Protein AF-A0A8T5L717-F1 (afdb_monomer_lite)

Structure (mmCIF, N/CA/C/O backbone):
data_AF-A0A8T5L717-F1
#
_entry.id   AF-A0A8T5L717-F1
#
loop_
_atom_site.group_PDB
_atom_site.id
_atom_site.type_symbol
_atom_site.label_atom_id
_atom_site.label_alt_id
_atom_site.label_comp_id
_atom_site.label_asym_id
_atom_site.label_entity_id
_atom_site.label_seq_id
_atom_site.pdbx_PDB_ins_code
_atom_site.Cartn_x
_atom_site.Cartn_y
_atom_site.Cartn_z
_atom_site.occupancy
_atom_site.B_iso_or_equiv
_atom_site.auth_seq_id
_atom_site.auth_comp_id
_atom_site.auth_asym_id
_atom_site.auth_atom_id
_atom_site.pdbx_PDB_model_num
ATOM 1 N N . MET A 1 1 ? 50.322 -44.413 -24.843 1.00 59.94 1 MET A N 1
ATOM 2 C CA . MET A 1 1 ? 49.384 -44.647 -23.719 1.00 59.94 1 MET A CA 1
ATOM 3 C C . MET A 1 1 ? 49.283 -43.485 -22.718 1.00 59.94 1 MET A C 1
ATOM 5 O O . MET A 1 1 ? 48.522 -43.605 -21.774 1.00 59.94 1 MET A O 1
ATOM 9 N N . PHE A 1 2 ? 49.978 -42.354 -22.929 1.00 58.59 2 PHE A N 1
ATOM 10 C CA . PHE A 1 2 ? 49.957 -41.178 -22.038 1.00 58.59 2 PHE A CA 1
ATOM 11 C C . PHE A 1 2 ? 49.091 -39.955 -22.466 1.00 58.59 2 PHE A C 1
ATOM 13 O O . PHE A 1 2 ? 48.861 -39.109 -21.608 1.00 58.59 2 PHE A O 1
ATOM 20 N N . PRO A 1 3 ? 48.567 -39.803 -23.711 1.00 66.62 3 PRO A N 1
ATOM 21 C CA . PRO A 1 3 ? 47.877 -38.559 -24.090 1.00 66.62 3 PRO A CA 1
ATOM 22 C C . PRO A 1 3 ? 46.383 -38.518 -23.724 1.00 66.62 3 PRO A C 1
ATOM 24 O O . PRO A 1 3 ? 45.815 -37.438 -23.630 1.00 66.62 3 PRO A O 1
ATOM 27 N N . ILE A 1 4 ? 45.735 -39.663 -23.477 1.00 64.81 4 ILE A N 1
ATOM 28 C CA . ILE A 1 4 ? 44.287 -39.713 -23.182 1.00 64.81 4 ILE A CA 1
ATOM 29 C C . ILE A 1 4 ? 44.003 -39.267 -21.740 1.00 64.81 4 ILE A C 1
ATOM 31 O O . ILE A 1 4 ? 43.024 -38.569 -21.489 1.00 64.81 4 ILE A O 1
ATOM 35 N N . LEU A 1 5 ? 44.896 -39.601 -20.800 1.00 63.88 5 LEU A N 1
ATOM 36 C CA . LEU A 1 5 ? 44.761 -39.196 -19.399 1.00 63.88 5 LEU A CA 1
ATOM 37 C C . LEU A 1 5 ? 44.886 -37.671 -19.240 1.00 63.88 5 LEU A C 1
ATOM 39 O O . LEU A 1 5 ? 44.150 -37.077 -18.462 1.00 63.88 5 LEU A O 1
ATOM 43 N N . LEU A 1 6 ? 45.752 -37.026 -20.031 1.00 65.38 6 LEU A N 1
ATOM 44 C CA . LEU A 1 6 ? 45.919 -35.571 -20.017 1.00 65.38 6 LEU A CA 1
ATOM 45 C C . LEU A 1 6 ? 44.681 -34.844 -20.577 1.00 65.38 6 LEU A C 1
ATOM 47 O O . LEU A 1 6 ? 44.256 -33.841 -20.016 1.00 65.38 6 LEU A O 1
ATOM 51 N N . VAL A 1 7 ? 44.059 -35.374 -21.638 1.00 65.38 7 VAL A N 1
ATOM 52 C CA . VAL A 1 7 ? 42.848 -34.789 -22.247 1.00 65.38 7 VAL A CA 1
ATOM 53 C C . VAL A 1 7 ? 41.629 -34.909 -21.325 1.00 65.38 7 VAL A C 1
ATOM 55 O O . VAL A 1 7 ? 40.858 -33.959 -21.208 1.00 65.38 7 VAL A O 1
ATOM 58 N N . LEU A 1 8 ? 41.476 -36.034 -20.617 1.00 62.25 8 LEU A N 1
ATOM 59 C CA . LEU A 1 8 ? 40.397 -36.214 -19.638 1.00 62.25 8 LEU A CA 1
ATOM 60 C C . LEU A 1 8 ? 40.554 -35.294 -18.418 1.00 62.25 8 LEU A C 1
ATOM 62 O O . LEU A 1 8 ? 39.558 -34.788 -17.908 1.00 62.25 8 LEU A O 1
ATOM 66 N N . VAL A 1 9 ? 41.790 -35.019 -17.990 1.00 62.59 9 VAL A N 1
ATOM 67 C CA . VAL A 1 9 ? 42.067 -34.050 -16.916 1.00 62.59 9 VAL A CA 1
ATOM 68 C C . VAL A 1 9 ? 41.742 -32.622 -17.365 1.00 62.59 9 VAL A C 1
ATOM 70 O O . VAL A 1 9 ? 41.138 -31.875 -16.603 1.00 62.59 9 VAL A O 1
ATOM 73 N N . VAL A 1 10 ? 42.050 -32.242 -18.609 1.00 64.12 10 VAL A N 1
ATOM 74 C CA . VAL A 1 10 ? 41.701 -30.907 -19.135 1.00 64.12 10 VAL A CA 1
ATOM 75 C C . VAL A 1 10 ? 40.182 -30.728 -19.279 1.00 64.12 10 VAL A C 1
ATOM 77 O O . VAL A 1 10 ? 39.668 -29.670 -18.928 1.00 64.12 10 VAL A O 1
ATOM 80 N N . LEU A 1 11 ? 39.443 -31.758 -19.711 1.00 61.62 11 LEU A N 1
ATOM 81 C CA . LEU A 1 11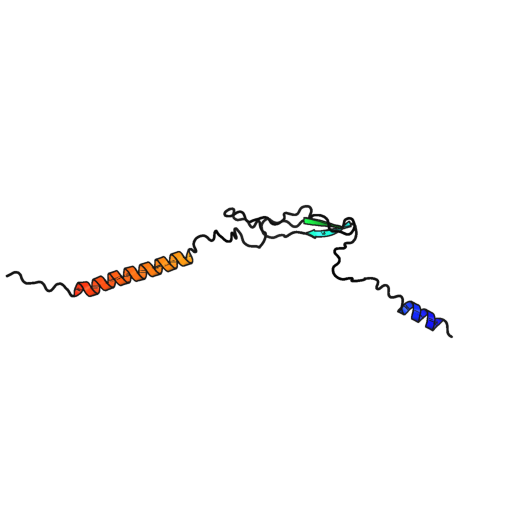 ? 37.974 -31.715 -19.799 1.00 61.62 11 LEU A CA 1
ATOM 82 C C . LEU A 1 11 ? 37.283 -31.709 -18.424 1.00 61.62 11 LEU A C 1
ATOM 84 O O . LEU A 1 11 ? 36.237 -31.086 -18.284 1.00 61.62 11 LEU A O 1
ATOM 88 N N . ALA A 1 12 ? 37.863 -32.351 -17.405 1.00 60.31 12 ALA A N 1
ATOM 89 C CA . ALA A 1 12 ? 37.332 -32.321 -16.039 1.00 60.31 12 ALA A CA 1
ATOM 90 C C . ALA A 1 12 ? 37.612 -30.993 -15.306 1.00 60.31 12 ALA A C 1
ATOM 92 O O . ALA A 1 12 ? 36.866 -30.619 -14.403 1.00 60.31 12 ALA A O 1
ATOM 93 N N . LEU A 1 13 ? 38.672 -30.271 -15.690 1.00 60.75 13 LEU A N 1
ATOM 94 C CA . LEU A 1 13 ? 39.023 -28.961 -15.124 1.00 60.75 13 LEU A CA 1
ATOM 95 C C . LEU A 1 13 ? 38.379 -27.790 -15.878 1.00 60.75 13 LEU A C 1
ATOM 97 O O . LEU A 1 13 ? 38.212 -26.716 -15.306 1.00 60.75 13 LEU A O 1
ATOM 101 N N . ALA A 1 14 ? 37.960 -27.992 -17.129 1.00 58.97 14 ALA A N 1
ATOM 102 C CA . ALA A 1 14 ? 37.128 -27.049 -17.868 1.00 58.97 14 ALA A CA 1
ATOM 103 C C . ALA A 1 14 ? 35.658 -27.168 -17.432 1.00 58.97 14 ALA A C 1
ATOM 105 O O . ALA A 1 14 ? 34.773 -27.470 -18.225 1.00 58.97 14 ALA A O 1
ATOM 106 N N . SER A 1 15 ? 35.389 -26.926 -16.150 1.00 60.56 15 SER A N 1
ATOM 107 C CA . SER A 1 15 ? 34.036 -26.591 -15.715 1.00 60.56 15 SER A CA 1
ATOM 108 C C . SER A 1 15 ? 33.712 -25.193 -16.252 1.00 60.56 15 SER A C 1
ATOM 110 O O . SER A 1 15 ? 34.379 -24.243 -15.836 1.00 60.56 15 SER A O 1
ATOM 112 N N . PRO A 1 16 ? 32.700 -24.987 -17.117 1.00 60.78 16 PRO A N 1
ATOM 113 C CA . PRO A 1 16 ? 32.159 -23.655 -17.358 1.00 60.78 16 PRO A CA 1
ATOM 114 C C . PRO A 1 16 ? 31.302 -23.262 -16.146 1.00 60.78 16 PRO A C 1
ATOM 116 O O . PRO A 1 16 ? 30.096 -23.075 -16.236 1.00 60.78 16 PRO A O 1
ATOM 119 N N . ALA A 1 17 ? 31.928 -23.189 -14.976 1.00 57.97 17 ALA A N 1
ATOM 120 C CA . ALA A 1 17 ? 31.332 -22.677 -13.757 1.00 57.97 17 ALA A CA 1
ATOM 121 C C . ALA A 1 17 ? 31.895 -21.280 -13.483 1.00 57.97 17 ALA A C 1
ATOM 123 O O . ALA A 1 17 ? 32.347 -20.977 -12.388 1.00 57.97 17 ALA A O 1
ATOM 124 N N . THR A 1 18 ? 31.848 -20.403 -14.487 1.00 58.03 18 THR A N 1
ATOM 125 C CA . THR A 1 18 ? 31.824 -18.955 -14.249 1.00 58.03 18 THR A CA 1
ATOM 126 C C . THR A 1 18 ? 30.376 -18.470 -14.223 1.00 58.03 18 THR A C 1
ATOM 128 O O . THR A 1 18 ? 30.043 -17.445 -14.804 1.00 58.03 18 THR A O 1
ATOM 131 N N . ALA A 1 19 ? 29.493 -19.195 -13.534 1.00 57.19 19 ALA A N 1
ATOM 132 C CA . ALA A 1 19 ? 28.362 -18.557 -12.872 1.00 57.19 19 ALA A CA 1
ATOM 133 C C . ALA A 1 19 ? 28.885 -18.103 -11.507 1.00 57.19 19 ALA A C 1
ATOM 135 O O . ALA A 1 19 ? 28.623 -18.709 -10.471 1.00 57.19 19 ALA A O 1
ATOM 136 N N . GLN A 1 20 ? 29.751 -17.093 -11.549 1.00 56.00 20 GLN A N 1
ATOM 137 C CA . GLN A 1 20 ? 30.327 -16.477 -10.373 1.00 56.00 20 GLN A CA 1
ATOM 138 C C . GLN A 1 20 ? 29.188 -15.781 -9.621 1.00 56.00 20 GLN A C 1
ATOM 140 O O . GLN A 1 20 ? 28.839 -14.636 -9.897 1.00 56.00 20 GLN A O 1
ATOM 145 N N . SER A 1 21 ? 28.604 -16.485 -8.657 1.00 59.72 21 SER A N 1
ATOM 146 C CA . SER A 1 21 ? 27.772 -15.893 -7.621 1.00 59.72 21 SER A CA 1
ATOM 147 C C . SER A 1 21 ? 28.680 -15.111 -6.661 1.00 59.72 21 SER A C 1
ATOM 149 O O . SER A 1 21 ? 29.024 -15.591 -5.581 1.00 59.72 21 SER A O 1
ATOM 151 N N . ILE A 1 22 ? 29.131 -13.920 -7.069 1.00 59.69 22 ILE A N 1
ATOM 152 C CA . ILE A 1 22 ? 29.601 -12.904 -6.115 1.00 59.69 22 ILE A CA 1
ATOM 153 C C . ILE A 1 22 ? 28.340 -12.307 -5.507 1.00 59.69 22 ILE A C 1
ATOM 155 O O . ILE A 1 22 ? 27.475 -11.814 -6.225 1.00 59.69 22 ILE A O 1
ATOM 159 N N . GLY A 1 23 ? 28.205 -12.438 -4.189 1.00 53.75 23 GLY A N 1
ATOM 160 C CA . GLY A 1 23 ? 27.019 -12.021 -3.454 1.00 53.75 23 GLY A CA 1
ATOM 161 C C . GLY A 1 23 ? 26.563 -10.604 -3.801 1.00 53.75 23 GLY A C 1
ATOM 162 O O . GLY A 1 23 ? 27.377 -9.689 -3.843 1.00 53.75 23 GLY A O 1
ATOM 163 N N . ALA A 1 24 ? 25.256 -10.465 -4.040 1.00 59.59 24 ALA A N 1
ATOM 164 C CA . ALA A 1 24 ? 24.458 -9.241 -3.931 1.00 59.59 24 ALA A CA 1
ATOM 165 C C . ALA A 1 24 ? 25.109 -7.927 -4.406 1.00 59.59 24 ALA A C 1
ATOM 167 O O . ALA A 1 24 ? 24.877 -6.870 -3.822 1.00 59.59 24 ALA A O 1
ATOM 168 N N . ALA A 1 25 ? 25.894 -7.956 -5.478 1.00 57.34 25 ALA A N 1
ATOM 169 C CA . ALA A 1 25 ? 26.225 -6.736 -6.181 1.00 57.34 25 ALA A CA 1
ATOM 170 C C . ALA A 1 25 ? 25.009 -6.385 -7.048 1.00 57.34 25 ALA A C 1
ATOM 172 O O . ALA A 1 25 ? 24.488 -7.245 -7.758 1.00 57.34 25 ALA A O 1
ATOM 173 N N . VAL A 1 26 ? 24.523 -5.147 -6.928 1.00 66.88 26 VAL A N 1
ATOM 174 C CA . VAL A 1 26 ? 23.413 -4.545 -7.689 1.00 66.88 26 VAL A CA 1
ATOM 175 C C . VAL A 1 26 ? 23.825 -4.404 -9.160 1.00 66.88 26 VAL A C 1
ATOM 177 O O . VAL A 1 26 ? 23.912 -3.305 -9.695 1.00 66.88 26 VAL A O 1
ATOM 180 N N . PHE A 1 27 ? 24.158 -5.525 -9.791 1.00 76.25 27 PHE A N 1
ATOM 181 C CA . PHE A 1 27 ? 24.489 -5.635 -11.194 1.00 76.25 27 PHE A CA 1
ATOM 182 C C . PHE A 1 27 ? 23.444 -6.512 -11.862 1.00 76.25 27 PHE A C 1
ATOM 184 O O . PHE A 1 27 ? 23.146 -7.620 -11.415 1.00 76.25 27 PHE A O 1
ATOM 191 N N . CYS A 1 28 ? 22.853 -5.975 -12.916 1.00 89.00 28 CYS A N 1
ATOM 192 C CA . CYS A 1 28 ? 21.876 -6.653 -13.750 1.00 89.00 28 CYS A CA 1
ATOM 193 C C . CYS A 1 28 ? 22.428 -6.849 -15.166 1.00 89.00 28 CYS A C 1
ATOM 195 O O . CYS A 1 28 ? 23.434 -6.251 -15.547 1.00 89.00 28 CYS A O 1
ATOM 197 N N . ILE A 1 29 ? 21.785 -7.728 -15.936 1.00 91.00 29 ILE A N 1
ATOM 198 C CA . ILE A 1 29 ? 22.121 -7.955 -17.346 1.00 91.00 29 ILE A CA 1
ATOM 199 C C . ILE A 1 29 ? 21.508 -6.818 -18.158 1.00 91.00 29 ILE A C 1
ATOM 201 O O . ILE A 1 29 ? 20.318 -6.565 -18.008 1.00 91.00 29 ILE A O 1
ATOM 205 N N . GLU A 1 30 ? 22.293 -6.160 -19.012 1.00 92.25 30 GLU A N 1
ATOM 206 C CA . GLU A 1 30 ? 21.821 -5.038 -19.834 1.00 92.25 30 GLU A CA 1
ATOM 207 C C . GLU A 1 30 ? 20.538 -5.397 -20.600 1.00 92.25 30 GLU A C 1
ATOM 209 O O . GLU A 1 30 ? 20.463 -6.444 -21.248 1.00 92.25 30 GLU A O 1
ATOM 214 N N . GLY A 1 31 ? 19.519 -4.541 -20.496 1.00 92.00 31 GLY A N 1
ATOM 215 C CA . GLY A 1 31 ? 18.209 -4.762 -21.110 1.00 92.00 31 GLY A CA 1
ATOM 216 C C . GLY A 1 31 ? 17.320 -5.799 -20.413 1.00 92.00 31 GLY A C 1
ATOM 217 O O . GLY A 1 31 ? 16.194 -6.007 -20.855 1.00 92.00 31 GLY A O 1
ATOM 218 N N . ALA A 1 32 ? 17.769 -6.445 -19.331 1.00 94.44 32 ALA A N 1
ATOM 219 C CA . ALA A 1 32 ? 16.884 -7.275 -18.519 1.00 94.44 32 ALA A CA 1
ATOM 220 C C . ALA A 1 32 ? 15.802 -6.416 -17.853 1.00 94.44 32 ALA A C 1
ATOM 222 O O . ALA A 1 32 ? 16.063 -5.286 -17.441 1.00 94.44 32 ALA A O 1
ATOM 223 N N . GLU A 1 33 ? 14.612 -6.988 -17.696 1.00 95.19 33 GLU A N 1
ATOM 224 C CA . GLU A 1 33 ? 13.471 -6.364 -17.029 1.00 95.19 33 GLU A CA 1
ATOM 225 C C . GLU A 1 33 ? 13.137 -7.106 -15.736 1.00 95.19 33 GLU A C 1
ATOM 227 O O . GLU A 1 33 ? 13.294 -8.327 -15.635 1.00 95.19 33 GLU A O 1
ATOM 232 N N . ARG A 1 34 ? 12.653 -6.366 -14.737 1.00 93.94 34 ARG A N 1
ATOM 233 C CA . ARG A 1 34 ? 12.085 -6.938 -13.514 1.00 93.94 34 ARG A CA 1
ATOM 234 C C . ARG A 1 34 ? 10.877 -6.134 -13.032 1.00 93.94 34 ARG A C 1
ATOM 236 O O . ARG A 1 34 ? 10.850 -4.919 -13.246 1.00 93.94 34 ARG A O 1
ATOM 243 N N . PRO A 1 35 ? 9.932 -6.766 -12.317 1.00 94.12 35 PRO A N 1
ATOM 244 C CA . PRO A 1 35 ? 8.905 -6.033 -11.592 1.00 94.12 35 PRO A CA 1
ATOM 245 C C . PRO A 1 35 ? 9.519 -5.156 -10.492 1.00 94.12 35 PRO A C 1
ATOM 247 O O . PRO A 1 35 ? 10.506 -5.533 -9.853 1.00 94.12 35 PRO A O 1
ATOM 250 N N . CYS A 1 36 ? 8.917 -3.995 -10.260 1.00 93.44 36 CYS A N 1
ATOM 251 C CA . CYS A 1 36 ? 9.275 -3.057 -9.195 1.00 93.44 36 CYS A CA 1
ATOM 252 C C . CYS A 1 36 ? 8.020 -2.419 -8.585 1.00 93.44 36 CYS A C 1
ATOM 254 O O . CYS A 1 36 ? 6.977 -2.350 -9.233 1.00 93.44 36 CYS A O 1
ATOM 256 N N . GLY A 1 37 ? 8.122 -1.941 -7.345 1.00 91.56 37 GLY A N 1
ATOM 257 C CA . GLY A 1 37 ? 6.980 -1.400 -6.603 1.00 91.56 37 GLY A CA 1
ATOM 258 C C . GLY A 1 37 ? 6.074 -2.481 -6.002 1.00 91.56 37 GLY A C 1
ATOM 259 O O . GLY A 1 37 ? 6.395 -3.674 -6.030 1.00 91.56 37 GLY A O 1
ATOM 260 N N . MET A 1 38 ? 4.946 -2.043 -5.442 1.00 92.69 38 MET A N 1
ATOM 261 C CA . MET A 1 38 ? 3.948 -2.883 -4.769 1.00 92.69 38 MET A CA 1
ATOM 262 C C . MET A 1 38 ? 2.637 -2.933 -5.560 1.00 92.69 38 MET A C 1
ATOM 264 O O . MET A 1 38 ? 2.415 -2.131 -6.464 1.00 92.69 38 MET A O 1
ATOM 268 N N . ASN A 1 39 ? 1.789 -3.909 -5.245 1.00 93.00 39 ASN A N 1
ATOM 269 C CA . ASN A 1 39 ? 0.472 -4.091 -5.865 1.00 93.00 39 ASN A CA 1
ATOM 270 C C . ASN A 1 39 ? -0.614 -4.233 -4.785 1.00 93.00 39 ASN A C 1
ATOM 272 O O . ASN A 1 39 ? -1.474 -5.109 -4.862 1.00 93.00 39 ASN A O 1
ATOM 276 N N . THR A 1 40 ? -0.477 -3.418 -3.741 1.00 93.94 40 THR A N 1
ATOM 277 C CA . THR A 1 40 ? -1.350 -3.338 -2.567 1.00 93.94 40 THR A CA 1
ATOM 278 C C . THR A 1 40 ? -1.939 -1.933 -2.520 1.00 93.94 40 THR A C 1
ATOM 280 O O . THR A 1 40 ? -1.260 -0.991 -2.931 1.00 93.94 40 THR A O 1
ATOM 283 N N . GLY A 1 41 ? -3.178 -1.791 -2.046 1.00 92.12 41 GLY A N 1
ATOM 284 C CA . GLY A 1 41 ? -3.821 -0.485 -1.939 1.00 92.12 41 GLY A CA 1
ATOM 285 C C . GLY A 1 41 ? -3.947 0.202 -3.297 1.00 92.12 41 GLY A C 1
ATOM 286 O O . GLY A 1 41 ? -4.376 -0.412 -4.281 1.00 92.12 41 GLY A O 1
ATOM 287 N N . ILE A 1 42 ? -3.539 1.471 -3.359 1.00 94.38 42 ILE A N 1
ATOM 288 C CA . ILE A 1 42 ? -3.506 2.239 -4.612 1.00 94.38 42 ILE A CA 1
ATOM 289 C C . ILE A 1 42 ? -2.197 2.065 -5.395 1.00 94.38 42 ILE A C 1
ATOM 291 O O . ILE A 1 42 ? -2.100 2.526 -6.539 1.00 94.38 42 ILE A O 1
ATOM 295 N N . CYS A 1 43 ? -1.187 1.414 -4.806 1.00 95.81 43 CYS A N 1
ATOM 296 C CA . CYS A 1 43 ? 0.077 1.181 -5.486 1.00 95.81 43 CYS A CA 1
ATOM 297 C C . CYS A 1 43 ? -0.099 0.275 -6.694 1.00 95.81 43 CYS A C 1
ATOM 299 O O . CYS A 1 43 ? -0.909 -0.653 -6.733 1.00 95.81 43 CYS A O 1
ATOM 301 N N . LYS A 1 44 ? 0.756 0.517 -7.681 1.00 95.25 44 LYS A N 1
ATOM 302 C CA . LYS A 1 44 ? 0.791 -0.251 -8.913 1.00 95.25 44 LYS A CA 1
ATOM 303 C C . LYS A 1 44 ? 2.205 -0.718 -9.174 1.00 95.25 44 LYS A C 1
ATOM 305 O O . LYS A 1 44 ? 3.151 0.067 -9.114 1.00 95.25 44 LYS A O 1
ATOM 310 N N . GLN A 1 45 ? 2.330 -1.982 -9.551 1.00 95.44 45 GLN A N 1
ATOM 311 C CA . GLN A 1 45 ? 3.606 -2.535 -9.967 1.00 95.44 45 GLN A CA 1
ATOM 312 C C . GLN A 1 45 ? 4.025 -1.954 -11.325 1.00 95.44 45 GLN A C 1
ATOM 314 O O . GLN A 1 45 ? 3.224 -1.876 -12.260 1.00 95.44 45 GLN A O 1
ATOM 319 N N . GLY A 1 46 ? 5.291 -1.558 -11.423 1.00 95.81 46 GLY A N 1
ATOM 320 C CA . GLY A 1 46 ? 5.935 -1.120 -12.656 1.00 95.81 46 GLY A CA 1
ATOM 321 C C . GLY A 1 46 ? 7.027 -2.085 -13.110 1.00 95.81 46 GLY A C 1
ATOM 322 O O . GLY A 1 46 ? 7.182 -3.185 -12.569 1.00 95.81 46 GLY A O 1
ATOM 323 N N . ILE A 1 47 ? 7.814 -1.645 -14.091 1.00 95.69 47 ILE A N 1
ATOM 324 C CA . ILE A 1 47 ? 8.982 -2.367 -14.603 1.00 95.69 47 ILE A CA 1
ATOM 325 C C . ILE A 1 47 ? 10.239 -1.509 -14.449 1.00 95.69 47 ILE A C 1
ATOM 327 O O . ILE A 1 47 ? 10.267 -0.338 -14.830 1.00 95.69 47 ILE A O 1
ATOM 331 N N . SER A 1 48 ? 11.298 -2.110 -13.910 1.00 95.25 48 SER A N 1
ATOM 332 C CA . SER A 1 48 ? 12.653 -1.558 -13.952 1.00 95.25 48 SER A CA 1
ATOM 333 C C . SER A 1 48 ? 13.441 -2.282 -15.033 1.00 95.25 48 SER A C 1
ATOM 335 O O . SER A 1 48 ? 13.461 -3.513 -15.065 1.00 95.25 48 SER A O 1
ATOM 337 N N . THR A 1 49 ? 14.134 -1.522 -15.877 1.00 95.19 49 THR A N 1
ATOM 338 C CA . THR A 1 49 ? 15.031 -2.053 -16.911 1.00 95.19 49 THR A CA 1
ATOM 339 C C . THR A 1 49 ? 16.474 -1.892 -16.464 1.00 95.19 49 THR A C 1
ATOM 341 O O . THR A 1 49 ? 16.827 -0.898 -15.831 1.00 95.19 49 THR A O 1
ATOM 344 N N . CYS A 1 50 ? 17.324 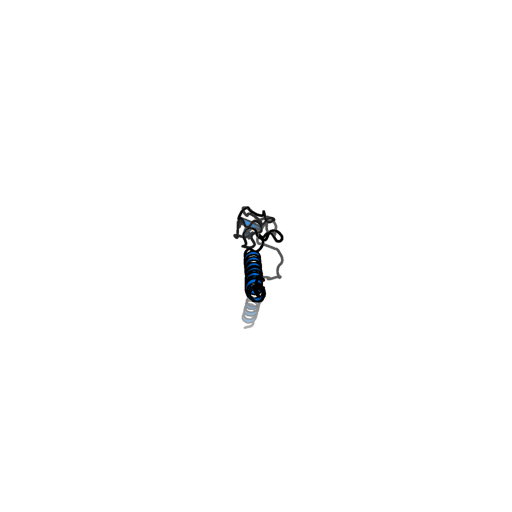-2.859 -16.775 1.00 94.56 50 CYS A N 1
ATOM 345 C CA . CYS A 1 50 ? 18.747 -2.735 -16.531 1.00 94.56 50 CYS A CA 1
ATOM 346 C C . CYS A 1 50 ? 19.415 -1.832 -17.571 1.00 94.56 50 CYS A C 1
ATOM 348 O O . CYS A 1 50 ? 19.360 -2.132 -18.765 1.00 94.56 50 CYS A O 1
ATOM 350 N N . VAL A 1 51 ? 20.065 -0.766 -17.109 1.00 93.06 51 VAL A N 1
ATOM 351 C CA . VAL A 1 51 ? 20.798 0.198 -17.931 1.00 93.06 51 VAL A CA 1
ATOM 352 C C . VAL A 1 51 ? 22.163 0.464 -17.305 1.00 93.06 51 VAL A C 1
ATOM 354 O O . VAL A 1 51 ? 22.256 0.833 -16.133 1.00 93.06 51 VAL A O 1
ATOM 357 N N . ASN A 1 52 ? 23.231 0.298 -18.084 1.00 90.62 52 ASN A N 1
ATOM 358 C CA . ASN A 1 52 ? 24.620 0.402 -17.619 1.00 90.62 52 ASN A CA 1
ATOM 359 C C . ASN A 1 52 ? 24.908 -0.488 -16.396 1.00 90.62 52 ASN A C 1
ATOM 361 O O . ASN A 1 52 ? 25.610 -0.087 -15.467 1.00 90.62 52 ASN A O 1
ATOM 365 N N . GLY A 1 53 ? 24.323 -1.688 -16.376 1.00 89.81 53 GLY A N 1
ATOM 366 C CA . GLY A 1 53 ? 24.469 -2.628 -15.266 1.00 89.81 53 GLY A CA 1
ATOM 367 C C . GLY A 1 53 ? 23.693 -2.268 -13.994 1.00 89.81 53 GLY A C 1
ATOM 368 O O . GLY A 1 53 ? 23.844 -2.977 -13.005 1.00 89.81 53 GLY A O 1
ATOM 369 N N . HIS A 1 54 ? 22.841 -1.238 -13.993 1.00 91.75 54 HIS A N 1
ATOM 370 C CA . HIS A 1 54 ? 22.004 -0.864 -12.847 1.00 91.75 54 HIS A CA 1
ATOM 371 C C . HIS A 1 54 ? 20.518 -0.832 -13.205 1.00 91.75 54 HIS A C 1
ATOM 373 O O . HIS A 1 54 ? 20.136 -0.529 -14.330 1.00 91.75 54 HIS A O 1
ATOM 379 N N . TRP A 1 55 ? 19.652 -1.125 -12.236 1.00 92.88 55 TRP A N 1
ATOM 380 C CA . TRP A 1 55 ? 18.208 -1.035 -12.443 1.00 92.88 55 TRP A CA 1
ATOM 381 C C . TRP A 1 55 ? 17.758 0.425 -12.523 1.00 92.88 55 TRP A C 1
ATOM 383 O O . TRP A 1 55 ? 18.071 1.220 -11.638 1.00 92.88 55 TRP A O 1
ATOM 393 N N . SER A 1 56 ? 17.002 0.760 -13.566 1.00 93.06 56 SER A N 1
ATOM 394 C CA . SER A 1 56 ? 16.382 2.070 -13.745 1.00 93.06 56 SER A CA 1
ATOM 395 C C . SER A 1 56 ? 15.344 2.368 -12.662 1.00 93.06 56 SER A C 1
ATOM 397 O O . SER A 1 56 ? 14.875 1.467 -11.955 1.00 93.06 56 SER A O 1
ATOM 399 N N . ILE A 1 57 ? 14.896 3.629 -12.622 1.00 92.62 57 ILE A N 1
ATOM 400 C CA . ILE A 1 57 ? 13.660 4.000 -11.923 1.00 92.62 57 ILE A CA 1
ATOM 401 C C . ILE A 1 57 ? 12.509 3.083 -12.347 1.00 92.62 57 ILE A C 1
ATOM 403 O O . ILE A 1 57 ? 12.483 2.587 -13.482 1.00 92.62 57 ILE A O 1
ATOM 407 N N . CYS A 1 58 ? 11.581 2.853 -11.424 1.00 94.00 58 CYS A N 1
ATOM 408 C CA . CYS A 1 58 ? 10.409 2.040 -11.686 1.00 94.00 58 CYS A CA 1
ATOM 409 C C . CYS A 1 58 ? 9.487 2.773 -12.665 1.00 94.00 58 CYS A C 1
ATOM 411 O O . CYS A 1 58 ? 8.959 3.836 -12.348 1.00 94.00 58 CYS A O 1
ATOM 413 N N . GLN A 1 59 ? 9.316 2.241 -13.875 1.00 95.12 59 GLN A N 1
ATOM 414 C CA . GLN A 1 59 ? 8.449 2.851 -14.880 1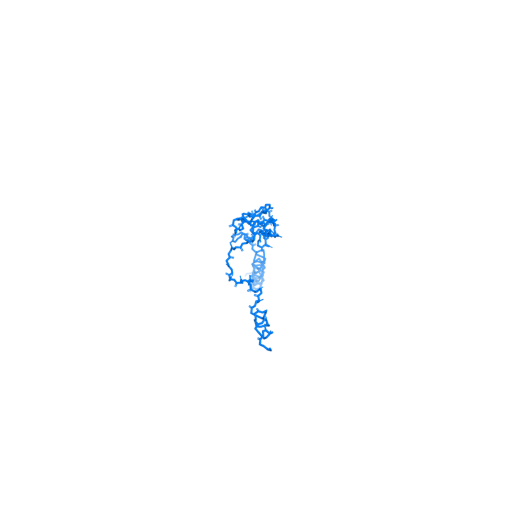.00 95.12 59 GLN A CA 1
ATOM 415 C C . GLN A 1 59 ? 7.053 2.235 -14.841 1.00 95.12 59 GLN A C 1
ATOM 417 O O . GLN A 1 59 ? 6.896 1.016 -14.801 1.00 95.12 59 GLN A O 1
ATOM 422 N N . GLY A 1 60 ? 6.029 3.091 -14.873 1.00 93.31 60 GLY A N 1
ATOM 423 C CA . GLY A 1 60 ? 4.624 2.673 -14.897 1.00 93.31 60 GLY A CA 1
ATOM 424 C C . GLY A 1 60 ? 4.066 2.182 -13.556 1.00 93.31 60 GLY A C 1
ATOM 425 O O . GLY A 1 60 ? 2.906 1.767 -13.521 1.00 93.31 60 GLY A O 1
ATOM 426 N N . GLY A 1 61 ? 4.866 2.240 -12.486 1.00 94.12 61 GLY A N 1
ATOM 427 C CA . GLY A 1 61 ? 4.426 1.958 -11.124 1.00 94.12 61 GLY A CA 1
ATOM 428 C C . GLY A 1 61 ? 3.892 3.199 -10.407 1.00 94.12 61 GLY A C 1
ATOM 429 O O . GLY A 1 61 ? 4.236 4.325 -10.765 1.00 94.12 61 GLY A O 1
ATOM 430 N N . ILE A 1 62 ? 3.050 2.973 -9.400 1.00 94.06 62 ILE A N 1
ATOM 431 C CA . ILE A 1 62 ? 2.655 3.976 -8.404 1.00 94.06 62 ILE A CA 1
ATOM 432 C C . ILE A 1 62 ? 3.379 3.580 -7.122 1.00 94.06 62 ILE A C 1
ATOM 434 O O . ILE A 1 62 ? 3.171 2.471 -6.623 1.00 94.06 62 ILE A O 1
ATOM 438 N N . GLU A 1 63 ? 4.287 4.441 -6.668 1.00 91.81 63 GLU A N 1
ATOM 439 C CA . GLU A 1 63 ? 5.057 4.227 -5.444 1.00 91.81 63 GLU A CA 1
ATOM 440 C C . GLU A 1 63 ? 4.248 4.645 -4.208 1.00 91.81 63 GLU A C 1
ATOM 442 O O . GLU A 1 63 ? 3.388 5.519 -4.325 1.00 91.81 63 GLU A O 1
ATOM 447 N N . PRO A 1 64 ? 4.544 4.053 -3.039 1.00 93.12 64 PRO A N 1
ATOM 448 C CA . PRO A 1 64 ? 3.970 4.473 -1.769 1.00 93.12 64 PRO A CA 1
ATOM 449 C C . PRO A 1 64 ? 4.177 5.953 -1.485 1.00 93.12 64 PRO A C 1
ATOM 451 O O . PRO A 1 64 ? 5.279 6.480 -1.670 1.00 93.12 64 PRO A O 1
ATOM 454 N N . THR A 1 65 ? 3.147 6.593 -0.952 1.00 92.81 65 THR A N 1
ATOM 455 C CA . THR A 1 65 ? 3.218 7.946 -0.401 1.00 92.81 65 THR A CA 1
ATOM 456 C C . THR A 1 65 ? 2.807 7.954 1.068 1.00 92.81 65 THR A C 1
ATOM 458 O O . THR A 1 65 ? 2.533 6.915 1.656 1.00 92.81 65 THR A O 1
ATOM 461 N N . GLU A 1 66 ? 2.845 9.126 1.697 1.00 91.62 66 GLU A N 1
ATOM 462 C CA . GLU A 1 66 ? 2.268 9.302 3.030 1.00 91.62 66 GLU A CA 1
ATOM 463 C C . GLU A 1 66 ? 0.744 9.103 2.975 1.00 91.62 66 GLU A C 1
ATOM 465 O O . GLU A 1 66 ? 0.124 9.437 1.961 1.00 91.62 66 GLU A O 1
ATOM 470 N N . GLU A 1 67 ? 0.174 8.558 4.051 1.00 92.69 67 GLU A N 1
ATOM 471 C CA . GLU A 1 67 ? -1.272 8.347 4.205 1.00 92.69 67 GLU A CA 1
ATOM 472 C C . GLU A 1 67 ? -2.043 9.663 4.148 1.00 92.69 67 GLU A C 1
ATOM 474 O O . GLU A 1 67 ? -1.657 10.656 4.777 1.00 92.69 67 GLU A O 1
ATOM 479 N N . ILE A 1 68 ? -3.161 9.664 3.421 1.00 90.81 68 ILE A N 1
ATOM 480 C CA . ILE A 1 68 ? -4.094 10.788 3.396 1.00 90.81 68 ILE A CA 1
ATOM 481 C C . ILE A 1 68 ? -5.344 10.380 4.168 1.00 90.81 68 ILE A C 1
ATOM 483 O O . ILE A 1 68 ? -6.254 9.776 3.622 1.00 90.81 68 ILE A O 1
ATOM 487 N N . CYS A 1 69 ? -5.432 10.798 5.426 1.00 88.81 69 CYS A N 1
ATOM 488 C CA . CYS A 1 69 ? -6.511 10.354 6.304 1.00 88.81 69 CYS A CA 1
ATOM 489 C C . CYS A 1 69 ? -7.913 10.760 5.816 1.00 88.81 69 CYS A C 1
ATOM 491 O O . CYS A 1 69 ? -8.180 11.932 5.519 1.00 88.81 69 CYS A O 1
ATOM 493 N N . GLY A 1 70 ? -8.837 9.804 5.878 1.00 86.31 70 GLY A N 1
ATOM 494 C CA . GLY A 1 70 ? -10.268 9.986 5.661 1.00 86.31 70 GLY A CA 1
ATOM 495 C C . GLY A 1 70 ? -10.674 9.945 4.193 1.00 86.31 70 GLY A C 1
ATOM 496 O O . GLY A 1 70 ? -11.691 10.547 3.830 1.00 86.31 70 GLY A O 1
ATOM 497 N N . ASN A 1 71 ? -9.875 9.297 3.347 1.00 91.25 71 ASN A N 1
ATOM 498 C CA . ASN A 1 71 ? -10.185 9.111 1.934 1.00 91.25 71 ASN A CA 1
ATOM 499 C C . ASN A 1 71 ? -10.481 7.644 1.557 1.00 91.25 71 ASN A C 1
ATOM 501 O O . ASN A 1 71 ? -10.771 7.392 0.385 1.00 91.25 71 ASN A O 1
ATOM 505 N N . ASP A 1 72 ? -10.473 6.723 2.529 1.00 90.69 72 ASP A N 1
ATOM 506 C CA . ASP A 1 72 ? -10.686 5.280 2.382 1.00 90.69 72 ASP A CA 1
ATOM 507 C C . ASP A 1 72 ? -9.700 4.607 1.402 1.00 90.69 72 ASP A C 1
ATOM 509 O O . ASP A 1 72 ? -10.047 3.629 0.726 1.00 90.69 72 ASP A O 1
ATOM 513 N N . LEU A 1 73 ? -8.477 5.132 1.286 1.00 94.00 73 LEU A N 1
ATOM 514 C CA . LEU A 1 73 ? -7.397 4.584 0.463 1.00 94.00 73 LEU A CA 1
ATOM 515 C C . LEU A 1 73 ? -6.214 4.126 1.338 1.00 94.00 73 LEU A C 1
ATOM 517 O O . LEU A 1 73 ? -6.179 4.349 2.541 1.00 94.00 73 LEU A O 1
ATOM 521 N N . ASP A 1 74 ? -5.297 3.384 0.715 1.00 94.31 74 ASP A N 1
ATOM 522 C CA . ASP A 1 74 ? -4.036 2.897 1.299 1.00 94.31 74 ASP A CA 1
ATOM 523 C C . ASP A 1 74 ? -2.908 3.459 0.424 1.00 94.31 74 ASP A C 1
ATOM 525 O O . ASP A 1 74 ? -2.546 2.857 -0.598 1.00 94.31 74 ASP A O 1
ATOM 529 N N . GLU A 1 75 ? -2.463 4.678 0.739 1.00 94.44 75 GLU A N 1
ATOM 530 C CA . GLU A 1 75 ? -1.430 5.414 -0.001 1.00 94.44 75 GLU A CA 1
ATOM 531 C C . GLU A 1 75 ? -0.024 4.874 0.242 1.00 94.44 75 GLU A C 1
ATOM 533 O O . GLU A 1 75 ? 0.827 4.930 -0.653 1.00 94.44 75 GLU A O 1
ATOM 538 N N . ASN A 1 76 ? 0.243 4.387 1.450 1.00 93.62 76 ASN A N 1
ATOM 539 C CA . ASN A 1 76 ? 1.544 3.867 1.849 1.00 93.62 76 ASN A CA 1
ATOM 540 C C . ASN A 1 76 ? 1.721 2.385 1.454 1.00 93.62 76 ASN A C 1
ATOM 542 O O . ASN A 1 76 ? 2.835 1.846 1.484 1.00 93.62 76 ASN A O 1
ATOM 546 N N . CYS A 1 77 ? 0.633 1.754 1.014 1.00 95.00 77 CYS A N 1
ATOM 547 C CA . CYS A 1 77 ? 0.548 0.405 0.480 1.00 95.00 77 CYS A CA 1
ATOM 548 C C . CYS A 1 77 ? 0.972 -0.673 1.486 1.00 95.00 77 CYS A C 1
ATOM 550 O O . CYS A 1 77 ? 1.575 -1.686 1.101 1.00 95.00 77 CYS A O 1
ATOM 552 N N . ASN A 1 78 ? 0.673 -0.457 2.770 1.00 92.69 78 ASN A N 1
ATOM 553 C CA . ASN A 1 78 ? 0.927 -1.392 3.868 1.00 92.69 78 ASN A CA 1
ATOM 554 C C . ASN A 1 78 ? -0.191 -2.442 4.029 1.00 92.69 78 ASN A C 1
ATOM 556 O O . ASN A 1 78 ? 0.011 -3.430 4.741 1.00 92.69 78 ASN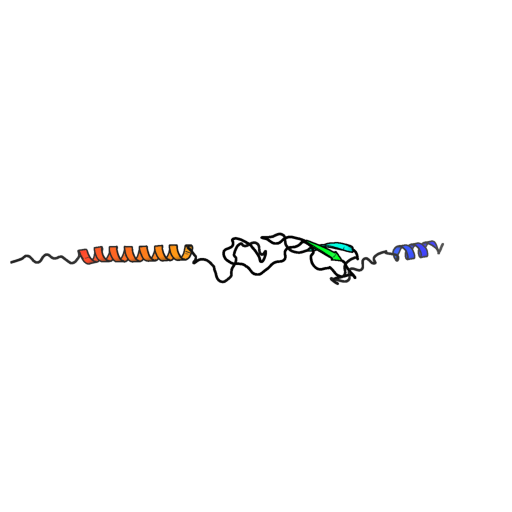 A O 1
ATOM 560 N N . GLY A 1 79 ? -1.310 -2.289 3.313 1.00 92.38 79 GLY A N 1
ATOM 561 C CA . GLY A 1 79 ? -2.457 -3.194 3.348 1.00 92.38 79 GLY A CA 1
ATOM 562 C C . GLY A 1 79 ? -3.578 -2.774 4.299 1.00 92.38 79 GLY A C 1
ATOM 563 O O . GLY A 1 79 ? -4.543 -3.531 4.439 1.00 92.38 79 GLY A O 1
ATOM 564 N N . GLU A 1 80 ? -3.475 -1.607 4.926 1.00 91.44 80 GLU A N 1
ATOM 565 C CA . GLU A 1 80 ? -4.490 -1.020 5.795 1.00 91.44 80 GLU A CA 1
ATOM 566 C C . GLU A 1 80 ? -5.015 0.276 5.166 1.00 91.44 80 GLU A C 1
ATOM 568 O O . GLU A 1 80 ? -4.247 1.081 4.656 1.00 91.44 80 GLU A O 1
ATOM 573 N N . LEU A 1 81 ? -6.339 0.455 5.156 1.00 90.62 81 LEU A N 1
ATOM 574 C CA . LEU A 1 81 ? -6.952 1.703 4.692 1.00 90.62 81 LEU A CA 1
ATOM 575 C C . LEU A 1 81 ? -6.897 2.732 5.822 1.00 90.62 81 LEU A C 1
ATOM 577 O O . LEU A 1 81 ? -7.263 2.386 6.949 1.00 90.62 81 LEU A O 1
ATOM 581 N N . ASP A 1 82 ? -6.526 3.973 5.506 1.00 88.50 82 ASP A N 1
ATOM 582 C CA . ASP A 1 82 ? -6.521 5.102 6.444 1.00 88.50 82 ASP A CA 1
ATOM 583 C C . ASP A 1 82 ? -5.783 4.801 7.778 1.00 88.50 82 ASP A C 1
ATOM 585 O O . ASP A 1 82 ? -6.239 5.203 8.856 1.00 88.50 82 ASP A O 1
ATOM 589 N N . ASP A 1 83 ? -4.630 4.108 7.745 1.00 88.38 83 ASP A N 1
ATOM 590 C CA . ASP A 1 83 ? -3.803 3.825 8.944 1.00 88.38 83 ASP A CA 1
ATOM 591 C C . ASP A 1 83 ? -2.973 5.047 9.373 1.00 88.38 83 ASP A C 1
ATOM 593 O O . ASP A 1 83 ? -1.738 5.085 9.414 1.00 88.38 83 ASP A O 1
ATOM 597 N N . CYS A 1 84 ? -3.686 6.115 9.699 1.00 84.38 84 CYS A N 1
ATOM 598 C CA . CYS A 1 84 ? -3.096 7.299 10.275 1.00 84.38 84 CYS A CA 1
ATOM 599 C C . CYS A 1 84 ? -2.821 7.058 11.763 1.00 84.38 84 CYS A C 1
ATOM 601 O O . CYS A 1 84 ? -3.734 7.112 12.590 1.00 84.38 84 CYS A O 1
ATOM 603 N N . LEU A 1 85 ? -1.541 6.896 12.127 1.00 69.44 85 LEU A N 1
ATOM 604 C CA . LEU A 1 85 ? -1.024 6.697 13.500 1.00 69.44 85 LEU A CA 1
ATOM 605 C C . LEU A 1 85 ? -1.366 7.808 14.534 1.00 69.44 85 LEU A C 1
ATOM 607 O O . LEU A 1 85 ? -0.767 7.873 15.608 1.00 69.44 85 LEU A O 1
ATOM 611 N N . GLY A 1 86 ? -2.328 8.686 14.256 1.00 62.41 86 GLY A N 1
ATOM 612 C CA . GLY A 1 86 ? -2.847 9.702 15.173 1.00 62.41 86 GLY A CA 1
ATOM 613 C C . GLY A 1 86 ? -4.359 9.934 15.095 1.00 62.41 86 GLY A C 1
ATOM 614 O O . GLY A 1 86 ? -4.871 10.732 15.875 1.00 62.41 86 GLY A O 1
ATOM 615 N N . GLU A 1 87 ? -5.072 9.240 14.207 1.00 53.62 87 GLU A N 1
ATOM 616 C CA . GLU A 1 87 ? -6.495 9.461 13.918 1.00 53.62 87 GLU A CA 1
ATOM 617 C C . GLU A 1 87 ? -7.270 8.140 14.033 1.00 53.62 87 GLU A C 1
ATOM 619 O O . GLU A 1 87 ? -8.181 7.873 13.257 1.00 53.62 87 GLU A O 1
ATOM 624 N N . ALA A 1 88 ? -6.940 7.283 15.006 1.00 57.59 88 ALA A N 1
ATOM 625 C CA . ALA A 1 88 ? -7.898 6.249 15.374 1.00 57.59 88 ALA A CA 1
ATOM 626 C C . ALA A 1 88 ? -9.178 6.981 15.829 1.00 57.59 88 ALA A C 1
ATOM 628 O O . ALA A 1 88 ? -9.115 7.736 16.813 1.00 57.59 88 ALA A O 1
ATOM 629 N N . PRO A 1 89 ? -10.330 6.821 15.142 1.00 60.84 89 PRO A N 1
ATOM 630 C CA . PRO A 1 89 ? -11.588 7.339 15.660 1.00 60.84 89 PRO A CA 1
ATOM 631 C C . PRO A 1 89 ? -11.741 6.804 17.085 1.00 60.84 89 PRO A C 1
ATOM 633 O O . PRO A 1 89 ? -11.345 5.662 17.330 1.00 60.84 89 PRO A O 1
ATOM 636 N N . PRO A 1 90 ? -12.254 7.599 18.045 1.00 59.72 90 PRO A N 1
ATOM 637 C CA . PRO A 1 90 ? -12.272 7.202 19.447 1.00 59.72 90 PRO A CA 1
ATOM 638 C C . PRO A 1 90 ? -12.893 5.817 19.536 1.00 59.72 90 PRO A C 1
ATOM 640 O O . PRO A 1 90 ? -14.063 5.675 19.176 1.00 59.72 90 PRO A O 1
ATOM 643 N N . ASP A 1 91 ? -12.094 4.823 19.949 1.00 66.88 91 ASP A N 1
ATOM 644 C CA . ASP A 1 91 ? -12.484 3.418 19.970 1.00 66.88 91 ASP A CA 1
ATOM 645 C C . ASP A 1 91 ? -13.905 3.317 20.514 1.00 66.88 91 ASP A C 1
ATOM 647 O O . ASP A 1 91 ? -14.148 3.482 21.717 1.00 66.88 91 ASP A O 1
ATOM 651 N N . ILE A 1 92 ? -14.869 3.065 19.623 1.00 69.00 92 ILE A N 1
ATOM 652 C CA . ILE A 1 92 ? -16.283 2.990 20.003 1.00 69.00 92 ILE A CA 1
ATOM 653 C C . ILE A 1 92 ? -16.435 1.895 21.068 1.00 69.00 92 ILE A C 1
ATOM 655 O O . ILE A 1 92 ? -17.268 2.006 21.963 1.00 69.00 92 ILE A O 1
ATOM 659 N N . GLY A 1 93 ? -15.554 0.887 21.045 1.00 76.44 93 GLY A N 1
ATOM 660 C CA . GLY A 1 93 ? -15.410 -0.115 22.094 1.00 76.44 93 GLY A CA 1
ATOM 661 C C . GLY A 1 93 ? -15.177 0.485 23.482 1.00 76.44 93 GLY A C 1
ATOM 662 O O . GLY A 1 93 ? -15.929 0.172 24.403 1.00 76.44 93 GLY A O 1
ATOM 663 N N . LEU A 1 94 ? -14.203 1.384 23.650 1.00 82.31 94 LEU A N 1
ATOM 664 C CA . LEU A 1 94 ? -13.949 2.016 24.946 1.00 82.31 94 LEU A CA 1
ATOM 665 C C . LEU A 1 94 ? -15.104 2.939 25.343 1.00 82.31 94 LEU A C 1
ATOM 667 O O . LEU A 1 94 ? -15.517 2.924 26.501 1.00 82.31 94 LEU A O 1
ATOM 671 N N . TYR A 1 95 ? -15.684 3.680 24.395 1.00 83.88 95 TYR A N 1
ATOM 672 C CA . TYR A 1 95 ? -16.836 4.539 24.677 1.00 83.88 95 TYR A CA 1
ATOM 673 C C . TYR A 1 95 ? -18.060 3.734 25.145 1.00 83.88 95 TYR A C 1
ATOM 675 O O . TYR A 1 95 ? -18.694 4.100 26.134 1.00 83.88 95 TYR A O 1
ATOM 683 N N . LEU A 1 96 ? -18.363 2.602 24.502 1.00 84.00 96 LEU A N 1
ATOM 684 C CA . LEU A 1 96 ? -19.454 1.703 24.891 1.00 84.00 96 LEU A CA 1
ATOM 685 C C . LEU A 1 96 ? -19.188 1.014 26.234 1.00 84.00 96 LEU A C 1
ATOM 687 O O . LEU A 1 96 ? -20.110 0.872 27.038 1.00 84.00 96 LEU A O 1
ATOM 691 N N . ILE A 1 97 ? -17.939 0.630 26.511 1.00 88.31 97 ILE A N 1
ATOM 692 C CA . ILE A 1 97 ? -17.543 0.059 27.805 1.00 88.31 97 ILE A CA 1
ATOM 693 C C . ILE A 1 97 ? -17.698 1.105 28.915 1.00 88.31 97 ILE A C 1
ATOM 695 O O . ILE A 1 97 ? -18.308 0.819 29.944 1.00 88.31 97 ILE A O 1
ATOM 699 N N . LEU A 1 98 ? -17.207 2.329 28.705 1.00 90.25 98 LEU A N 1
ATOM 700 C CA . LEU A 1 98 ? -17.327 3.421 29.672 1.00 90.25 98 LEU A CA 1
ATOM 701 C C . LEU A 1 98 ? -18.788 3.834 29.886 1.00 90.25 98 LEU A C 1
ATOM 703 O O . LEU A 1 98 ? -19.202 4.009 31.031 1.00 90.25 98 LEU A O 1
ATOM 707 N N . ALA A 1 99 ? -19.586 3.927 28.819 1.00 90.94 99 ALA A N 1
ATOM 708 C CA . ALA A 1 99 ? -21.019 4.192 28.910 1.00 90.94 99 ALA A CA 1
ATOM 709 C C . ALA A 1 99 ? -21.750 3.075 29.675 1.00 90.94 99 ALA A C 1
ATOM 711 O O . ALA A 1 99 ? -22.573 3.362 30.543 1.00 90.94 99 ALA A O 1
ATOM 712 N N . GLY A 1 100 ? -21.405 1.808 29.430 1.00 92.12 100 GLY A N 1
ATOM 713 C CA . GLY A 1 100 ? -21.943 0.664 30.169 1.00 92.12 100 GLY A CA 1
ATOM 714 C C . GLY A 1 100 ? -21.587 0.689 31.660 1.00 92.12 100 GLY A C 1
ATOM 715 O O . GLY A 1 100 ? -22.467 0.521 32.506 1.00 92.12 100 GLY A O 1
ATOM 716 N N . ILE A 1 101 ? -20.322 0.965 32.000 1.00 94.19 101 ILE A N 1
ATOM 717 C CA . ILE A 1 101 ? -19.859 1.099 33.393 1.00 94.19 101 ILE A CA 1
ATOM 718 C C . ILE A 1 101 ? -20.565 2.271 34.085 1.00 94.19 101 ILE A C 1
ATOM 720 O O . ILE A 1 101 ? -21.035 2.127 35.216 1.00 94.19 101 ILE A O 1
ATOM 724 N N . ALA A 1 102 ? -20.686 3.415 33.408 1.00 94.25 102 ALA A N 1
ATOM 725 C CA . ALA A 1 102 ? -21.377 4.585 33.935 1.00 94.25 102 ALA A CA 1
ATOM 726 C C . ALA A 1 102 ? -22.856 4.283 34.219 1.00 94.25 102 ALA A C 1
ATOM 728 O O . ALA A 1 102 ? -23.345 4.608 35.298 1.00 94.25 102 ALA A O 1
ATOM 729 N N . LEU A 1 103 ? -23.555 3.600 33.308 1.00 93.75 103 LEU A N 1
ATOM 730 C CA . LEU A 1 103 ? -24.951 3.199 33.504 1.00 93.75 103 LEU A CA 1
ATOM 731 C C . LEU A 1 103 ? -25.119 2.205 34.659 1.00 93.75 103 LEU A C 1
ATOM 733 O O . LEU A 1 103 ? -26.078 2.320 35.421 1.00 93.75 103 LEU A O 1
ATOM 737 N N . PHE A 1 104 ? -24.181 1.273 34.839 1.00 93.88 104 PHE A N 1
ATOM 738 C CA . PHE A 1 104 ? -24.204 0.339 35.965 1.00 93.88 104 PHE A CA 1
ATOM 739 C C . PHE A 1 104 ? -23.996 1.052 37.309 1.00 93.88 104 PHE A C 1
ATOM 741 O O . PHE A 1 104 ? -24.723 0.794 38.268 1.00 93.88 104 PHE A O 1
ATOM 748 N N . ILE A 1 105 ? -23.053 1.998 37.373 1.00 94.69 105 ILE A N 1
ATOM 749 C CA . ILE A 1 105 ? -22.814 2.822 38.566 1.00 94.69 105 ILE A CA 1
ATOM 750 C C . ILE A 1 105 ? -24.018 3.717 38.869 1.00 94.69 105 ILE A C 1
ATOM 752 O O . ILE A 1 105 ? -24.477 3.755 40.009 1.00 94.69 105 ILE A O 1
ATOM 756 N N . ILE A 1 106 ? -24.564 4.404 37.863 1.00 94.06 106 ILE A N 1
ATOM 757 C CA . ILE A 1 106 ? -25.733 5.278 38.025 1.00 94.06 106 ILE A CA 1
ATOM 758 C C . ILE A 1 106 ? -26.946 4.455 38.479 1.00 94.06 106 ILE A C 1
ATOM 760 O O . ILE A 1 106 ? -27.606 4.828 39.448 1.00 94.06 106 ILE A O 1
ATOM 764 N N . GLY A 1 107 ? -27.201 3.304 37.851 1.00 90.56 107 GLY A N 1
ATOM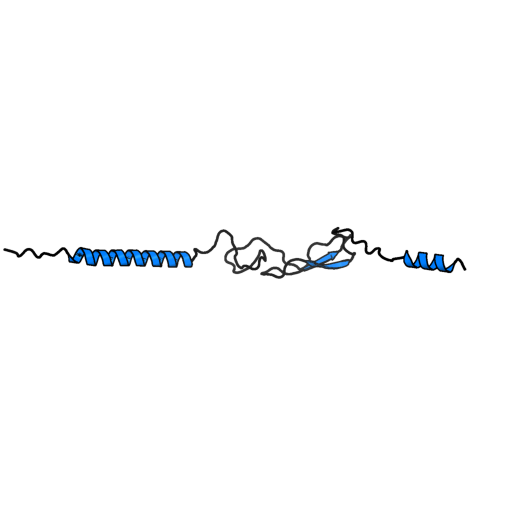 765 C CA . GLY A 1 107 ? -28.270 2.386 38.246 1.00 90.56 107 GLY A CA 1
ATOM 766 C C . GLY A 1 107 ? -28.089 1.840 39.665 1.00 90.56 107 GLY A C 1
ATOM 767 O O . GLY A 1 107 ? -29.043 1.816 40.442 1.00 90.56 107 GLY A O 1
ATOM 768 N N . GLY A 1 108 ? -26.859 1.482 40.043 1.00 91.00 108 GLY A N 1
ATOM 769 C CA . GLY A 1 108 ? -26.521 1.045 41.397 1.00 91.00 108 GLY A CA 1
ATOM 770 C C . GLY A 1 108 ? -26.751 2.132 42.448 1.00 91.00 108 GLY A C 1
ATOM 771 O O . GLY A 1 108 ? -27.343 1.861 43.490 1.00 91.00 108 GLY A O 1
ATOM 772 N N . ILE A 1 109 ? -26.355 3.377 42.169 1.00 92.00 109 ILE A N 1
ATOM 773 C CA . ILE A 1 109 ? -26.576 4.523 43.066 1.00 92.00 109 ILE A CA 1
ATOM 774 C C . ILE A 1 109 ? -28.073 4.809 43.237 1.00 92.00 109 ILE A C 1
ATOM 776 O O . ILE A 1 109 ? -28.519 5.052 44.360 1.00 92.00 109 ILE A O 1
ATOM 780 N N . ILE A 1 110 ? -28.857 4.753 42.154 1.00 91.06 110 ILE A N 1
ATOM 781 C CA . ILE A 1 110 ? -30.318 4.925 42.205 1.00 91.06 110 ILE A CA 1
ATOM 782 C C . ILE A 1 110 ? -30.948 3.823 43.067 1.00 91.06 110 ILE A C 1
ATOM 784 O O . ILE A 1 110 ? -31.682 4.131 44.004 1.00 91.06 110 ILE A O 1
ATOM 788 N N . ALA A 1 111 ? -30.585 2.558 42.834 1.00 88.44 111 ALA A N 1
ATOM 789 C CA . ALA A 1 111 ? -31.088 1.428 43.613 1.00 88.44 111 ALA A CA 1
ATOM 790 C C . ALA A 1 111 ? -30.707 1.519 45.104 1.00 88.44 111 ALA A C 1
ATOM 792 O O . ALA A 1 111 ? -31.536 1.272 45.978 1.00 88.44 111 ALA A O 1
ATOM 793 N N . ILE A 1 112 ? -29.474 1.927 45.421 1.00 86.06 112 ILE A N 1
ATOM 794 C CA . ILE A 1 112 ? -29.023 2.126 46.807 1.00 86.06 112 ILE A CA 1
ATOM 795 C C . ILE A 1 112 ? -29.796 3.270 47.478 1.00 86.06 112 ILE A C 1
ATOM 797 O O . ILE A 1 112 ? -30.183 3.140 48.639 1.00 86.06 112 ILE A O 1
ATOM 801 N N . LYS A 1 113 ? -30.067 4.372 46.767 1.00 86.56 113 LYS A N 1
ATOM 802 C CA . LYS A 1 113 ? -30.866 5.491 47.288 1.00 86.56 113 LYS A CA 1
ATOM 803 C C . LYS A 1 113 ? -32.302 5.065 47.607 1.00 86.56 113 LYS A C 1
ATOM 805 O O . LYS A 1 113 ? -32.836 5.500 48.622 1.00 86.56 113 LYS A O 1
ATOM 810 N N . GLU A 1 114 ? -32.893 4.189 46.799 1.00 83.75 114 GLU A N 1
ATOM 811 C CA . GLU A 1 114 ? -34.217 3.600 47.046 1.00 83.75 114 GLU A CA 1
ATOM 812 C C . GLU A 1 114 ? -34.219 2.735 48.323 1.00 83.75 114 GLU A C 1
ATOM 814 O O . GLU A 1 114 ? -35.061 2.895 49.209 1.00 83.75 114 GLU A O 1
ATOM 819 N N . ILE A 1 115 ? -33.212 1.865 48.468 1.00 78.94 115 ILE A N 1
ATOM 820 C CA . ILE A 1 115 ? -33.077 0.934 49.601 1.00 78.94 115 ILE A CA 1
ATOM 821 C C . ILE A 1 115 ? -32.777 1.678 50.913 1.00 78.94 115 ILE A C 1
ATOM 823 O O . ILE A 1 115 ? -33.289 1.309 51.973 1.00 78.94 115 ILE A O 1
ATOM 827 N N . LEU A 1 116 ? -31.952 2.726 50.864 1.00 74.88 116 LEU A N 1
ATOM 828 C CA . LEU A 1 116 ? -31.610 3.545 52.030 1.00 74.88 116 LEU A CA 1
ATOM 829 C C . LEU A 1 116 ? -32.692 4.592 52.353 1.00 74.88 116 LEU A C 1
ATOM 831 O O . LEU A 1 116 ? -32.894 4.909 53.523 1.00 74.88 116 LEU A O 1
ATOM 835 N N . GLY A 1 117 ? -33.422 5.089 51.349 1.00 64.56 117 GLY A N 1
ATOM 836 C CA . GLY A 1 117 ? -34.534 6.034 51.502 1.00 64.56 117 GLY A CA 1
ATOM 837 C C . GLY A 1 117 ? -35.815 5.402 52.056 1.00 64.56 117 GLY A C 1
ATOM 838 O O . GLY A 1 117 ? -36.588 6.073 52.734 1.00 64.56 117 GLY A O 1
ATOM 839 N N . SER A 1 118 ? -36.009 4.093 51.872 1.00 56.84 118 SER A N 1
ATOM 840 C CA . SER A 1 118 ? -37.165 3.372 52.422 1.00 56.84 118 SER A CA 1
ATOM 841 C C . SER A 1 118 ? -37.085 3.090 53.937 1.00 56.84 118 SER A C 1
ATOM 843 O O . SER A 1 118 ? -37.992 2.463 54.485 1.00 56.84 118 SER A O 1
ATOM 845 N N . ARG A 1 119 ? -36.035 3.535 54.646 1.00 60.44 119 ARG A N 1
ATOM 846 C CA . ARG A 1 119 ? -35.901 3.393 56.114 1.00 60.44 119 ARG A CA 1
ATOM 847 C C . ARG A 1 119 ? -36.197 4.676 56.912 1.00 60.44 119 ARG A C 1
ATOM 849 O O . ARG A 1 119 ? -35.925 4.700 58.108 1.00 60.44 119 ARG A O 1
ATOM 856 N N . GLY A 1 120 ? -36.731 5.727 56.280 1.00 60.22 120 GLY A N 1
ATOM 857 C CA . GLY A 1 120 ? -36.822 7.064 56.887 1.00 60.22 120 GLY A CA 1
ATOM 858 C C . GLY A 1 120 ? -38.204 7.622 57.248 1.00 60.22 120 GLY A C 1
ATOM 859 O O . GLY A 1 120 ? -38.241 8.571 58.022 1.00 60.22 120 GLY A O 1
ATOM 860 N N . ASP A 1 121 ? -39.326 7.090 56.749 1.00 60.12 121 ASP A N 1
ATOM 861 C CA . ASP A 1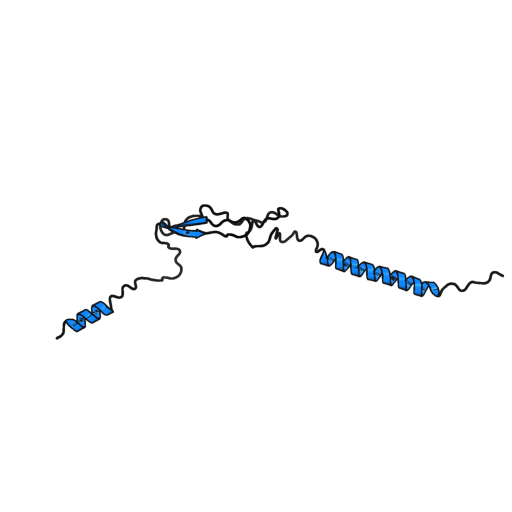 121 ? -40.650 7.665 57.063 1.00 60.12 121 ASP A CA 1
ATOM 862 C C . ASP A 1 121 ? -41.317 6.940 58.243 1.00 60.12 121 ASP A C 1
ATOM 864 O O . ASP A 1 121 ? -42.287 6.190 58.098 1.00 60.12 121 ASP A O 1
ATOM 868 N N . VAL A 1 122 ? -40.781 7.151 59.451 1.00 63.12 122 VAL A N 1
ATOM 869 C CA . VAL A 1 122 ? -41.622 7.051 60.649 1.00 63.12 122 VAL A CA 1
ATOM 870 C C . VAL A 1 122 ? -42.531 8.269 60.600 1.00 63.12 122 VAL A C 1
ATOM 872 O O . VAL A 1 122 ? -42.147 9.349 61.044 1.00 63.12 122 VAL A O 1
ATOM 875 N N . ARG A 1 123 ? -43.736 8.088 60.047 1.00 58.59 123 ARG A N 1
ATOM 876 C CA . ARG A 1 123 ? -44.830 9.049 60.181 1.00 58.59 123 ARG A CA 1
ATOM 877 C C . ARG A 1 123 ? -44.945 9.448 61.652 1.00 58.59 123 ARG A C 1
ATOM 879 O O . ARG A 1 123 ? -45.429 8.660 62.463 1.00 58.59 123 ARG A O 1
ATOM 886 N N . GLN A 1 124 ? -44.505 10.656 62.001 1.00 62.66 124 GLN A N 1
ATOM 887 C CA . GLN A 1 124 ? -44.890 11.261 63.271 1.00 62.66 124 GLN A CA 1
ATOM 888 C C . GLN A 1 124 ? -46.411 11.445 63.227 1.00 62.66 124 GLN A C 1
ATOM 890 O O . GLN A 1 124 ? -46.906 12.105 62.306 1.00 62.66 124 GLN A O 1
ATOM 895 N N . PRO A 1 125 ? -47.179 10.850 64.157 1.00 61.22 125 PRO A N 1
ATOM 896 C CA . PRO A 1 125 ? -48.589 11.158 64.242 1.00 61.22 125 PRO A CA 1
ATOM 897 C C . PRO A 1 125 ? -48.719 12.620 64.663 1.00 61.22 125 PRO A C 1
ATOM 899 O O . PRO A 1 125 ? -48.123 13.062 65.642 1.00 61.22 125 PRO A O 1
ATOM 902 N N . TYR A 1 126 ? -49.484 13.363 63.876 1.00 62.31 126 TYR A N 1
ATOM 903 C CA . TYR A 1 126 ? -49.970 14.681 64.232 1.00 62.31 126 TYR A CA 1
ATOM 904 C C . TYR A 1 126 ? -50.937 14.545 65.413 1.00 62.31 126 TYR A C 1
ATOM 906 O O . TYR A 1 126 ? -52.077 14.128 65.203 1.00 62.31 126 TYR A O 1
ATOM 914 N N . ILE A 1 127 ? -50.467 14.852 66.627 1.00 57.47 127 ILE A N 1
ATOM 915 C CA . ILE A 1 127 ? -51.269 15.326 67.769 1.00 57.47 127 ILE A CA 1
ATOM 916 C C . ILE A 1 127 ? -50.381 16.060 68.771 1.00 57.47 127 ILE A C 1
ATOM 918 O O . ILE A 1 127 ? -49.318 15.505 69.125 1.00 57.47 127 ILE A O 1
#

Foldseek 3Di:
DPPVVVVVVVVVVPDPPVPPCPDDDQFDDAQDKDWDADDAWPWDIFIWGQDPRHTDPGPPIQHADDADAPPQTRRNRPRDGRPDVVCPPPPVVVVVVVVVVVVVVVVVVVVVCVVVVVVPDPPDDDD

Sequence (127 aa):
MFPILLVLVVLALASPATAQSIGAAVFCIEGAERPCGMNTGICKQGISTCVNGHWSICQGGIEPTEEICGNDLDENCNGELDDCLGEAPPDIGLYLILAGIALFIIGGIIAIKEILGSRGDVRQPYI

Radius of gyration: 38.22 Å; chains: 1; bounding box: 101×60×92 Å

Secondary structure (DSSP, 8-state):
--HHHHHHHHHHH---------TT-----TT-EEEES--STT-B-EEEEEETTEEPP-BS-B------TTSS--SS-SS-TT--TT-----HHHHHHHHHHHHHHHHHHHHHHHHHHTT--------

pLDDT: mean 80.49, std 14.96, range [53.62, 95.81]